Protein AF-A0A177WCV9-F1 (afdb_monomer_lite)

InterPro domains:
  IPR023379 BART domain [PF11527] (1-101)
  IPR038849 ADP-ribosylation factor-like protein 2-binding protein [PTHR15487] (1-117)
  IPR042541 BART domain superfamily [G3DSA:1.20.1520.10] (1-104)

pLDDT: mean 82.04, std 15.4, range [32.06, 95.25]

Secondary structure (DSSP, 8-state):
--HHHHHHHHHHHHHHGGG--S-SSPPHHHHHHHHHHHHHHHHHHHHHHHHH-TT--HHHHHHHHHH-GGGG-SHHHHHHHHHT-HHHHHHHHHHHHHHHTTSS--GGGGGG-SSS----

Radius of gyration: 15.97 Å; chains: 1; bounding box: 43×39×38 Å

Structure (mmCIF, N/CA/C/O backbone):
data_AF-A0A177WCV9-F1
#
_entry.id   AF-A0A177WCV9-F1
#
loop_
_atom_site.group_PDB
_atom_site.id
_atom_site.type_symbol
_atom_site.label_atom_id
_atom_site.label_alt_id
_atom_site.label_comp_id
_atom_site.label_asym_id
_atom_site.label_entity_id
_atom_site.label_seq_id
_atom_site.pdbx_PDB_ins_code
_atom_site.Cartn_x
_atom_site.Cartn_y
_atom_site.Cartn_z
_atom_site.occupancy
_atom_site.B_iso_or_equiv
_atom_site.auth_seq_id
_atom_site.auth_comp_id
_atom_site.auth_asym_id
_atom_site.auth_atom_id
_atom_site.pdbx_PDB_model_num
ATOM 1 N N . MET A 1 1 ? -8.332 1.685 -12.618 1.00 59.50 1 MET A N 1
ATOM 2 C CA . MET A 1 1 ? -7.469 0.678 -11.958 1.00 59.50 1 MET A CA 1
ATOM 3 C C . MET A 1 1 ? -7.989 -0.718 -12.288 1.00 59.50 1 MET A C 1
ATOM 5 O O . MET A 1 1 ? -9.119 -0.823 -12.733 1.00 59.50 1 MET A O 1
ATOM 9 N N . ASP A 1 2 ? -7.162 -1.757 -12.154 1.00 75.56 2 ASP A N 1
ATOM 10 C CA . ASP A 1 2 ? -7.508 -3.163 -12.444 1.00 75.56 2 ASP A CA 1
ATOM 11 C C . ASP A 1 2 ? -8.528 -3.717 -11.428 1.00 75.56 2 ASP A C 1
ATOM 13 O O . ASP A 1 2 ? -8.261 -3.686 -10.227 1.00 75.56 2 ASP A O 1
ATOM 17 N N . ASP A 1 3 ? -9.660 -4.263 -11.886 1.00 80.56 3 ASP A N 1
ATOM 18 C CA . ASP A 1 3 ? -10.730 -4.790 -11.018 1.00 80.56 3 ASP A CA 1
ATOM 19 C C . ASP A 1 3 ? -10.234 -5.878 -10.056 1.00 80.56 3 ASP A C 1
ATOM 21 O O . ASP A 1 3 ? -10.691 -5.975 -8.917 1.00 80.56 3 ASP A O 1
ATOM 25 N N . LYS A 1 4 ? -9.247 -6.681 -10.480 1.00 83.19 4 LYS A N 1
ATOM 26 C CA . LYS A 1 4 ? -8.653 -7.719 -9.623 1.00 83.19 4 LYS A CA 1
ATOM 27 C C . LYS A 1 4 ? -7.864 -7.121 -8.467 1.00 83.19 4 LYS A C 1
ATOM 29 O O . LYS A 1 4 ? -7.847 -7.697 -7.383 1.00 83.19 4 LYS A O 1
ATOM 34 N N . PHE A 1 5 ? -7.217 -5.982 -8.699 1.00 82.75 5 PHE A N 1
ATOM 35 C CA . PHE A 1 5 ? -6.496 -5.266 -7.656 1.00 82.75 5 PHE A CA 1
ATOM 36 C C . PHE A 1 5 ? -7.472 -4.660 -6.645 1.00 82.75 5 PHE A C 1
ATOM 38 O O . PHE A 1 5 ? -7.284 -4.834 -5.445 1.00 82.75 5 PHE A O 1
ATOM 45 N N . ILE A 1 6 ? -8.554 -4.042 -7.130 1.00 82.06 6 ILE A N 1
ATOM 46 C CA . ILE A 1 6 ? -9.611 -3.473 -6.281 1.00 82.06 6 ILE A CA 1
ATOM 47 C C . ILE A 1 6 ? -10.244 -4.563 -5.408 1.00 82.06 6 ILE A C 1
ATOM 49 O O . ILE A 1 6 ? -10.328 -4.406 -4.193 1.00 82.06 6 ILE A O 1
ATOM 53 N N . ALA A 1 7 ? -10.625 -5.700 -5.994 1.00 84.31 7 ALA A N 1
ATOM 54 C CA . ALA A 1 7 ? -11.211 -6.813 -5.247 1.00 84.31 7 ALA A CA 1
ATOM 55 C C . ALA A 1 7 ? -10.253 -7.375 -4.180 1.00 84.31 7 ALA A C 1
ATOM 57 O O . ALA A 1 7 ? -10.670 -7.680 -3.063 1.00 84.31 7 ALA A O 1
ATOM 58 N N . LEU A 1 8 ? -8.961 -7.488 -4.506 1.00 85.12 8 LEU A N 1
ATOM 59 C CA . LEU A 1 8 ? -7.936 -7.948 -3.569 1.00 85.12 8 LEU A CA 1
ATOM 60 C C . LEU A 1 8 ? -7.760 -6.964 -2.409 1.00 85.12 8 LEU A C 1
ATOM 62 O O . LEU A 1 8 ? -7.699 -7.384 -1.253 1.00 85.12 8 LEU A O 1
ATOM 66 N N . GLN A 1 9 ? -7.721 -5.667 -2.709 1.00 86.19 9 GLN A N 1
ATOM 67 C CA . GLN A 1 9 ? -7.621 -4.620 -1.703 1.00 86.19 9 GLN A CA 1
ATOM 68 C C . GLN A 1 9 ? -8.848 -4.625 -0.787 1.00 86.19 9 GLN A C 1
ATOM 70 O O . GLN A 1 9 ? -8.690 -4.684 0.428 1.00 86.19 9 GLN A O 1
ATOM 75 N N . GLN A 1 10 ? -10.063 -4.663 -1.339 1.00 86.81 10 GLN A N 1
ATOM 76 C CA . GLN A 1 10 ? -11.288 -4.742 -0.540 1.00 86.81 10 GLN A CA 1
ATOM 77 C C . GLN A 1 10 ? -11.317 -5.980 0.361 1.00 86.81 10 GLN A C 1
ATOM 79 O O . GLN A 1 10 ? -11.679 -5.878 1.532 1.00 86.81 10 GLN A O 1
ATOM 84 N N . ALA A 1 11 ? -10.895 -7.141 -0.148 1.00 89.75 11 ALA A N 1
ATOM 85 C CA . ALA A 1 11 ? -10.799 -8.354 0.657 1.00 89.75 11 ALA A CA 1
ATOM 86 C C . ALA A 1 11 ? -9.822 -8.175 1.832 1.00 89.75 11 ALA A C 1
ATOM 88 O O . ALA A 1 11 ? -10.148 -8.549 2.961 1.00 89.75 11 ALA A O 1
ATOM 89 N N . PHE A 1 12 ? -8.663 -7.553 1.594 1.00 90.94 12 PHE A N 1
ATOM 90 C CA . PHE A 1 12 ? -7.694 -7.244 2.644 1.00 90.94 12 PHE A CA 1
ATOM 91 C C . PHE A 1 12 ? -8.272 -6.285 3.695 1.00 90.94 12 PHE A C 1
ATOM 93 O O . PHE A 1 12 ? -8.231 -6.591 4.887 1.00 90.94 12 PHE A O 1
ATOM 100 N N . LEU A 1 13 ? -8.869 -5.168 3.266 1.00 90.69 13 LEU A N 1
ATOM 101 C CA . LEU A 1 13 ? -9.478 -4.184 4.167 1.00 90.69 13 LEU A CA 1
ATOM 102 C C . LEU A 1 13 ? -10.590 -4.822 5.007 1.00 90.69 13 LEU A C 1
ATOM 104 O O . LEU A 1 13 ? -10.584 -4.704 6.229 1.00 90.69 13 LEU A O 1
ATOM 108 N N . SER A 1 14 ? -11.480 -5.602 4.386 1.00 90.88 14 SER A N 1
ATOM 109 C CA . SER A 1 14 ? -12.581 -6.286 5.081 1.00 90.88 14 SER A CA 1
ATOM 110 C C . SER A 1 14 ? -12.116 -7.223 6.198 1.00 90.88 14 SER A C 1
ATOM 112 O O . SER A 1 14 ? -12.793 -7.362 7.217 1.00 90.88 14 SER A O 1
ATOM 114 N N . LYS A 1 15 ? -10.949 -7.853 6.020 1.00 93.44 15 LYS A N 1
ATOM 115 C CA . LYS A 1 15 ? -10.368 -8.799 6.972 1.00 93.44 15 LYS A CA 1
ATOM 116 C C . LYS A 1 15 ? -9.748 -8.096 8.180 1.00 93.44 15 LYS A C 1
ATOM 118 O O . LYS A 1 15 ? -9.754 -8.657 9.273 1.00 93.44 15 LYS A O 1
ATOM 123 N N . HIS A 1 16 ? -9.201 -6.899 7.981 1.00 92.12 16 HIS A N 1
ATOM 124 C CA . HIS A 1 16 ? -8.395 -6.200 8.984 1.00 92.12 16 HIS A CA 1
ATOM 125 C C . HIS A 1 16 ? -9.079 -4.962 9.584 1.00 92.12 16 HIS A C 1
ATOM 127 O O . HIS A 1 16 ? -8.612 -4.467 10.606 1.00 92.12 16 HIS A O 1
ATOM 133 N N . CYS A 1 17 ? -10.210 -4.509 9.031 1.00 88.44 17 CYS A N 1
ATOM 134 C CA . CYS A 1 17 ? -10.888 -3.275 9.442 1.00 88.44 17 CYS A CA 1
ATOM 135 C C . CYS A 1 17 ? -11.249 -3.220 10.932 1.00 88.44 17 CYS A C 1
ATOM 137 O O . CYS A 1 17 ? -11.180 -2.159 11.530 1.00 88.44 17 CYS A O 1
ATOM 139 N N . ASN A 1 18 ? -11.577 -4.353 11.561 1.00 90.19 18 ASN A N 1
ATOM 140 C CA . ASN A 1 18 ? -11.990 -4.387 12.972 1.00 90.19 18 ASN A CA 1
ATOM 141 C C . ASN A 1 18 ? -10.859 -4.041 13.957 1.00 90.19 18 ASN A C 1
ATOM 143 O O . ASN A 1 18 ? -11.125 -3.805 15.132 1.00 90.19 18 ASN A O 1
ATOM 147 N N . VAL A 1 19 ? -9.602 -4.067 13.505 1.00 90.75 19 VAL A N 1
ATOM 148 C CA . VAL A 1 19 ? -8.442 -3.719 14.337 1.00 90.75 19 VAL A CA 1
ATOM 149 C C . VAL A 1 19 ? -8.254 -2.201 14.391 1.00 90.75 19 VAL A C 1
ATOM 151 O O . VAL A 1 19 ? -7.741 -1.686 15.384 1.00 90.75 19 VAL A O 1
ATOM 154 N N . PHE A 1 20 ? -8.687 -1.484 13.353 1.00 90.88 20 PHE A N 1
ATOM 155 C CA . PHE A 1 20 ? -8.461 -0.051 13.196 1.00 90.88 20 PHE A CA 1
ATOM 156 C C . PHE A 1 20 ? -9.574 0.776 13.833 1.00 90.88 20 PHE A C 1
ATOM 158 O O . PHE A 1 20 ? -10.720 0.344 13.930 1.00 90.88 20 PHE A O 1
ATOM 165 N N . ASP A 1 21 ? -9.217 1.980 14.260 1.00 87.62 21 ASP A N 1
ATOM 166 C CA . ASP A 1 21 ? -10.140 2.985 14.770 1.00 87.62 21 ASP A CA 1
ATOM 167 C C . ASP A 1 21 ? -9.753 4.382 14.273 1.00 87.62 21 ASP A C 1
ATOM 169 O O . ASP A 1 21 ? -8.700 4.584 13.667 1.00 87.62 21 ASP A O 1
ATOM 173 N N . GLU A 1 22 ? -10.644 5.342 14.516 1.00 83.25 22 GLU A N 1
ATOM 174 C CA . GLU A 1 22 ? -10.466 6.747 14.143 1.00 83.25 22 GLU A CA 1
ATOM 175 C C . GLU A 1 22 ? -9.567 7.516 15.130 1.00 83.25 22 GLU A C 1
ATOM 177 O O . GLU A 1 22 ? -9.551 8.744 15.100 1.00 83.25 22 GLU A O 1
ATOM 182 N N . SER A 1 23 ? -8.854 6.832 16.035 1.00 85.25 23 SER A N 1
ATOM 183 C CA . SER A 1 23 ? -7.956 7.513 16.966 1.00 85.25 23 SER A CA 1
ATOM 184 C C . SER A 1 23 ? -6.633 7.886 16.294 1.00 85.25 23 SER A C 1
ATOM 186 O O . SER A 1 23 ? -6.131 7.193 15.400 1.00 85.25 23 SER A O 1
ATOM 188 N N . ASP A 1 24 ? -6.030 8.982 16.752 1.00 80.06 24 ASP A N 1
ATOM 189 C CA . ASP A 1 24 ? -4.692 9.383 16.308 1.00 80.06 24 ASP A CA 1
ATOM 190 C C . ASP A 1 24 ? -3.611 8.402 16.794 1.00 80.06 24 ASP A C 1
ATOM 192 O O . ASP A 1 24 ? -2.563 8.265 16.159 1.00 80.06 24 ASP A O 1
ATOM 196 N N . GLU A 1 25 ? -3.874 7.662 17.876 1.00 87.25 25 GLU A N 1
ATOM 197 C CA . GLU A 1 25 ? -2.945 6.681 18.432 1.00 87.25 25 GLU A CA 1
ATOM 198 C C . GLU A 1 25 ? -2.855 5.427 17.547 1.00 87.25 25 GLU A C 1
ATOM 200 O O . GLU A 1 25 ? -3.848 4.838 17.118 1.00 87.25 25 GLU A O 1
ATOM 205 N N . ASN A 1 26 ? -1.627 4.997 17.251 1.00 89.19 26 ASN A N 1
ATOM 206 C CA . ASN A 1 26 ? -1.391 3.816 16.429 1.00 89.19 26 ASN A CA 1
ATOM 207 C C . ASN A 1 26 ? -1.199 2.579 17.306 1.00 89.19 26 ASN A C 1
ATOM 209 O O . ASN A 1 26 ? -0.294 2.530 18.139 1.00 89.19 26 ASN A O 1
ATOM 213 N N . LYS A 1 27 ? -2.005 1.540 17.067 1.00 91.12 27 LYS A N 1
ATOM 214 C CA . LYS A 1 27 ? -1.838 0.243 17.733 1.00 91.12 27 LYS A CA 1
ATOM 215 C C . LYS A 1 27 ? -0.604 -0.468 17.192 1.00 91.12 27 LYS A C 1
ATOM 217 O O . LYS A 1 27 ? -0.327 -0.424 15.995 1.00 91.12 27 LYS A O 1
ATOM 222 N N . LEU A 1 28 ? 0.089 -1.214 18.054 1.00 91.00 28 LEU A N 1
ATOM 223 C CA . LEU A 1 28 ? 1.264 -2.011 17.667 1.00 91.00 28 LEU A CA 1
ATOM 224 C C . LEU A 1 28 ? 0.958 -3.001 16.530 1.00 91.00 28 LEU A C 1
ATOM 226 O O . LEU A 1 28 ? 1.799 -3.255 15.670 1.00 91.00 28 LEU A O 1
ATOM 230 N N . GLU A 1 29 ? -0.267 -3.526 16.498 1.00 91.75 29 GLU A N 1
ATOM 231 C CA . GLU A 1 29 ? -0.735 -4.461 15.473 1.00 91.75 29 GLU A CA 1
ATOM 232 C C . GLU A 1 29 ? -0.813 -3.828 14.072 1.00 91.75 29 GLU A C 1
ATOM 234 O O . GLU A 1 29 ? -0.705 -4.547 13.075 1.00 91.75 29 GLU A O 1
ATOM 239 N N . TYR A 1 30 ? -0.926 -2.494 13.964 1.00 93.38 30 TYR A N 1
ATOM 240 C CA . TYR A 1 30 ? -1.001 -1.799 12.673 1.00 93.38 30 TYR A CA 1
ATOM 241 C C . TYR A 1 30 ? 0.257 -2.025 11.836 1.00 93.38 30 TYR A C 1
ATOM 243 O O . TYR A 1 30 ? 0.151 -2.253 10.634 1.00 93.38 30 TYR A O 1
ATOM 251 N N . THR A 1 31 ? 1.435 -2.053 12.463 1.00 92.50 31 THR A N 1
ATOM 252 C CA . THR A 1 31 ? 2.710 -2.292 11.773 1.00 92.50 31 THR A CA 1
ATOM 253 C C . THR A 1 31 ? 2.734 -3.659 11.092 1.00 92.50 31 THR A C 1
ATOM 255 O O . THR A 1 31 ? 3.121 -3.772 9.930 1.00 92.50 31 THR A O 1
ATOM 258 N N . ALA A 1 32 ? 2.281 -4.705 11.789 1.00 94.31 32 ALA A N 1
ATOM 259 C CA . ALA A 1 32 ? 2.263 -6.061 11.247 1.00 94.31 32 ALA A CA 1
ATOM 260 C C . ALA A 1 32 ? 1.252 -6.207 10.099 1.00 94.31 32 ALA A C 1
ATOM 262 O O . ALA A 1 32 ? 1.508 -6.921 9.128 1.00 94.31 32 ALA A O 1
ATOM 263 N N . ILE A 1 33 ? 0.106 -5.528 10.194 1.00 95.25 33 ILE A N 1
ATOM 264 C CA . ILE A 1 33 ? -0.905 -5.519 9.131 1.00 95.25 33 ILE A CA 1
ATOM 265 C C . ILE A 1 33 ? -0.396 -4.725 7.922 1.00 95.25 33 ILE A C 1
ATOM 267 O O . ILE A 1 33 ? -0.539 -5.179 6.789 1.00 95.25 33 ILE A O 1
ATOM 271 N N . PHE A 1 34 ? 0.253 -3.585 8.143 1.00 93.56 34 PHE A N 1
ATOM 272 C CA . PHE A 1 34 ? 0.821 -2.768 7.075 1.00 93.56 34 PHE A CA 1
ATOM 273 C C . PHE A 1 34 ? 1.929 -3.498 6.304 1.00 93.56 34 PHE A C 1
ATOM 275 O O . PHE A 1 34 ? 1.935 -3.504 5.076 1.00 93.56 34 PHE A O 1
ATOM 282 N N . GLN A 1 35 ? 2.820 -4.211 6.999 1.00 93.88 35 GLN A N 1
ATOM 283 C CA . GLN A 1 35 ? 3.831 -5.049 6.343 1.00 93.88 35 GLN A CA 1
ATOM 284 C C . GLN A 1 35 ? 3.199 -6.144 5.474 1.00 93.88 35 GLN A C 1
ATOM 286 O O . GLN A 1 35 ? 3.656 -6.385 4.356 1.00 93.88 35 GLN A O 1
ATOM 291 N N . GLN A 1 36 ? 2.121 -6.776 5.953 1.00 93.88 36 GLN A N 1
ATOM 292 C CA . GLN A 1 36 ? 1.368 -7.741 5.150 1.00 93.88 36 GLN A CA 1
ATOM 293 C C . GLN A 1 36 ? 0.767 -7.076 3.909 1.00 93.88 36 GLN A C 1
ATOM 295 O O . GLN A 1 36 ? 0.879 -7.626 2.816 1.00 93.88 36 GLN A O 1
ATOM 300 N N . TYR A 1 37 ? 0.166 -5.894 4.057 1.00 92.00 37 TYR A N 1
ATOM 301 C CA . TYR A 1 37 ? -0.403 -5.132 2.947 1.00 92.00 37 TYR A CA 1
ATOM 302 C C . TYR A 1 37 ? 0.642 -4.814 1.868 1.00 92.00 37 TYR A C 1
ATOM 304 O O . TYR A 1 37 ? 0.419 -5.126 0.696 1.00 92.00 37 TYR A O 1
ATOM 312 N N . ASN A 1 38 ? 1.812 -4.303 2.265 1.00 90.94 38 ASN A N 1
ATOM 313 C CA . ASN A 1 38 ? 2.918 -4.025 1.346 1.00 90.94 38 ASN A CA 1
ATOM 314 C C . ASN A 1 38 ? 3.353 -5.290 0.603 1.00 90.94 38 ASN A C 1
ATOM 316 O O . ASN A 1 38 ? 3.427 -5.293 -0.624 1.00 90.94 38 ASN A O 1
ATOM 320 N N . GLN A 1 39 ? 3.523 -6.405 1.317 1.00 92.06 39 GLN A N 1
ATOM 321 C CA . GLN A 1 39 ? 3.875 -7.680 0.694 1.00 92.06 39 GLN A CA 1
ATOM 322 C C . GLN A 1 39 ? 2.815 -8.149 -0.321 1.00 92.06 39 GLN A C 1
ATOM 324 O O . GLN A 1 39 ? 3.159 -8.676 -1.385 1.00 92.06 39 GLN A O 1
ATOM 329 N N . TYR A 1 40 ? 1.525 -7.960 -0.021 1.00 89.56 40 TYR A N 1
ATOM 330 C CA . TYR A 1 40 ? 0.435 -8.286 -0.945 1.00 89.56 40 TYR A CA 1
ATOM 331 C C . TYR A 1 40 ? 0.494 -7.440 -2.220 1.00 89.56 40 TYR A C 1
ATOM 333 O O . TYR A 1 40 ? 0.423 -8.003 -3.319 1.00 89.56 40 TYR A O 1
ATOM 341 N N . ILE A 1 41 ? 0.656 -6.121 -2.091 1.00 87.94 41 ILE A N 1
ATOM 342 C CA . ILE A 1 41 ? 0.748 -5.201 -3.231 1.00 87.94 41 ILE A CA 1
ATOM 343 C C . ILE A 1 41 ? 1.990 -5.488 -4.069 1.00 87.94 41 ILE A C 1
ATOM 345 O O . ILE A 1 41 ? 1.878 -5.676 -5.282 1.00 87.94 41 ILE A O 1
ATOM 349 N N . GLU A 1 42 ? 3.160 -5.591 -3.442 1.00 89.62 42 GLU A N 1
ATOM 350 C CA . GLU A 1 42 ? 4.421 -5.879 -4.128 1.00 89.62 42 GLU A CA 1
ATOM 351 C C . GLU A 1 42 ? 4.348 -7.200 -4.897 1.00 89.62 42 GLU A C 1
ATOM 353 O O . GLU A 1 42 ? 4.730 -7.273 -6.070 1.00 89.62 42 GLU A O 1
ATOM 358 N N . SER A 1 43 ? 3.795 -8.248 -4.271 1.00 90.25 43 SER A N 1
ATOM 359 C CA . SER A 1 43 ? 3.603 -9.547 -4.919 1.00 90.25 43 SER A CA 1
ATOM 360 C C . SER A 1 43 ? 2.663 -9.441 -6.118 1.00 90.25 43 SER A C 1
ATOM 362 O O . SER A 1 43 ? 2.943 -10.022 -7.173 1.00 90.25 43 SER A O 1
ATOM 364 N N . TYR A 1 44 ? 1.561 -8.698 -5.982 1.00 88.88 44 TYR A N 1
ATOM 365 C CA . TYR A 1 44 ? 0.608 -8.480 -7.065 1.00 88.88 44 TYR A CA 1
ATOM 366 C C . TYR A 1 44 ? 1.263 -7.759 -8.248 1.00 88.88 44 TYR A C 1
ATOM 368 O O . TYR A 1 44 ? 1.202 -8.255 -9.377 1.00 88.88 44 TYR A O 1
ATOM 376 N N . LEU A 1 45 ? 1.948 -6.642 -7.992 1.00 87.88 45 LEU A N 1
ATOM 377 C CA . LEU A 1 45 ? 2.644 -5.856 -9.012 1.00 87.88 45 LEU A CA 1
ATOM 378 C C . LEU A 1 45 ? 3.711 -6.690 -9.725 1.00 87.88 45 LEU A C 1
ATOM 380 O O . LEU A 1 45 ? 3.698 -6.781 -10.954 1.00 87.88 45 LEU A O 1
ATOM 384 N N . CYS A 1 46 ? 4.574 -7.381 -8.975 1.00 89.31 46 CYS A N 1
ATOM 385 C CA . CYS A 1 46 ? 5.611 -8.238 -9.550 1.00 89.31 46 CYS A CA 1
ATOM 386 C C . CYS A 1 46 ? 5.02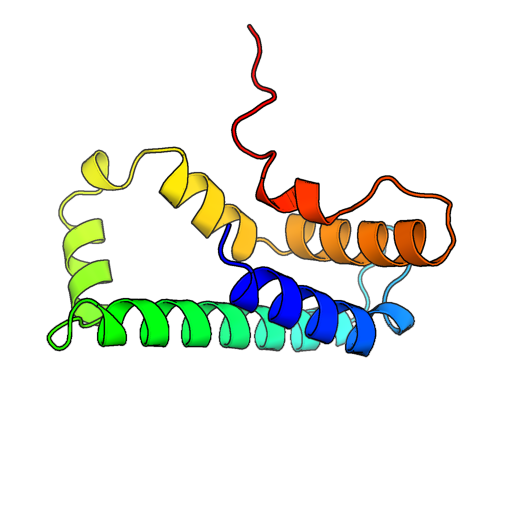0 -9.337 -10.441 1.00 89.31 46 CYS A C 1
ATOM 388 O O . CYS A 1 46 ? 5.519 -9.579 -11.541 1.00 89.31 46 CYS A O 1
ATOM 390 N N . LYS A 1 47 ? 3.946 -10.005 -9.996 1.00 90.50 47 LYS A N 1
ATOM 391 C CA . LYS A 1 47 ? 3.271 -11.046 -10.787 1.00 90.50 47 LYS A CA 1
ATOM 392 C C . LYS A 1 47 ? 2.677 -10.470 -12.068 1.00 90.50 47 LYS A C 1
ATOM 394 O O . LYS A 1 47 ? 2.862 -11.054 -13.133 1.00 90.50 47 LYS A O 1
ATOM 399 N N . ARG A 1 48 ? 1.992 -9.326 -11.993 1.00 89.19 48 ARG A N 1
ATOM 400 C CA . ARG A 1 48 ? 1.379 -8.681 -13.167 1.00 89.19 48 ARG A CA 1
ATOM 401 C C . ARG A 1 48 ? 2.429 -8.225 -14.178 1.00 89.19 48 ARG A C 1
ATOM 403 O O . ARG A 1 48 ? 2.243 -8.462 -15.371 1.00 89.19 48 ARG A O 1
ATOM 410 N N . LEU A 1 49 ? 3.538 -7.650 -13.711 1.00 90.69 49 LEU A N 1
ATOM 411 C CA . LEU A 1 49 ? 4.656 -7.253 -14.567 1.00 90.69 49 LEU A CA 1
ATOM 412 C C . LEU A 1 49 ? 5.279 -8.465 -15.257 1.00 90.69 49 LEU A C 1
ATOM 414 O O . LEU A 1 49 ? 5.427 -8.440 -16.472 1.00 90.69 49 LEU A O 1
ATOM 418 N N . LYS A 1 50 ? 5.525 -9.562 -14.532 1.00 92.00 50 LYS A N 1
ATOM 419 C CA . LYS A 1 50 ? 6.058 -10.804 -15.117 1.00 92.00 50 LYS A CA 1
ATOM 420 C C . LYS A 1 50 ? 5.122 -11.459 -16.130 1.00 92.00 50 LYS A C 1
ATOM 422 O O . LYS A 1 50 ? 5.586 -11.992 -17.130 1.00 92.00 50 LYS A O 1
ATOM 427 N N . VAL A 1 51 ? 3.807 -11.408 -15.909 1.00 92.69 51 VAL A N 1
ATOM 428 C CA . VAL A 1 51 ? 2.827 -11.922 -16.883 1.00 92.69 51 VAL A CA 1
ATOM 429 C C . VAL A 1 51 ? 2.900 -11.150 -18.203 1.00 92.69 51 VAL A C 1
ATOM 431 O O . VAL A 1 51 ? 2.735 -11.743 -19.265 1.00 92.69 51 VAL A O 1
ATOM 434 N N . ARG A 1 52 ? 3.147 -9.835 -18.154 1.00 91.56 52 ARG A N 1
ATOM 435 C CA . ARG A 1 52 ? 3.223 -8.986 -19.352 1.00 91.56 52 ARG A CA 1
ATOM 436 C C . ARG A 1 52 ? 4.620 -8.945 -19.976 1.00 91.56 52 ARG A C 1
ATOM 438 O O . ARG A 1 52 ? 4.741 -8.808 -21.188 1.00 91.56 52 ARG A O 1
ATOM 445 N N . LEU A 1 53 ? 5.652 -9.058 -19.151 1.00 93.50 53 LEU A N 1
ATOM 446 C CA . LEU A 1 53 ? 7.064 -9.019 -19.503 1.00 93.50 53 LEU A CA 1
ATOM 447 C C . LEU A 1 53 ? 7.739 -10.229 -18.834 1.00 93.50 53 LEU A C 1
ATOM 449 O O . LEU A 1 53 ? 8.218 -10.111 -17.707 1.00 93.50 53 LEU A O 1
ATOM 453 N N . PRO A 1 54 ? 7.782 -11.403 -19.490 1.00 92.19 54 PRO A N 1
ATOM 454 C CA . PRO A 1 54 ? 8.304 -12.632 -18.878 1.00 92.19 54 PRO A CA 1
ATOM 455 C C . PRO A 1 54 ? 9.753 -12.530 -18.384 1.00 92.19 54 PRO A C 1
ATOM 457 O O . PRO A 1 54 ? 10.137 -13.214 -17.441 1.00 92.19 54 PRO A O 1
ATOM 460 N N . TRP A 1 55 ? 10.543 -11.653 -19.004 1.00 90.69 55 TRP A N 1
ATOM 461 C CA . TRP A 1 55 ? 11.931 -11.357 -18.647 1.00 90.69 55 TRP A CA 1
ATOM 462 C C . TRP A 1 55 ? 12.073 -10.307 -17.531 1.00 90.69 55 TRP A C 1
ATOM 464 O O . TRP A 1 55 ? 13.189 -9.974 -17.147 1.00 90.69 55 TRP A O 1
ATOM 474 N N . PHE A 1 56 ? 10.969 -9.759 -17.014 1.00 93.00 56 PHE A N 1
ATOM 475 C CA . PHE A 1 56 ? 11.006 -8.694 -16.016 1.00 93.00 56 PHE A CA 1
ATOM 476 C C . PHE A 1 56 ? 11.600 -9.158 -14.680 1.00 93.00 56 PHE A C 1
ATOM 478 O O . PHE A 1 56 ? 11.189 -10.166 -14.092 1.00 93.00 56 PHE A O 1
ATOM 485 N N . SER A 1 57 ? 12.506 -8.333 -14.160 1.00 91.12 57 SER A N 1
ATOM 486 C CA . SER A 1 57 ? 13.195 -8.500 -12.886 1.00 91.12 57 SER A CA 1
ATOM 487 C C . SER A 1 57 ? 13.038 -7.221 -12.069 1.00 91.12 57 SER A C 1
ATOM 489 O O . SER A 1 57 ? 13.473 -6.149 -12.486 1.00 91.12 57 SER A O 1
ATOM 491 N N . MET A 1 58 ? 12.386 -7.325 -10.905 1.00 88.94 58 MET A N 1
ATOM 492 C CA . MET A 1 58 ? 12.190 -6.175 -10.017 1.00 88.94 58 MET A CA 1
ATOM 493 C C . MET A 1 58 ? 13.526 -5.598 -9.507 1.00 88.94 58 MET A C 1
ATOM 495 O O . MET A 1 58 ? 13.673 -4.379 -9.543 1.00 88.94 58 MET A O 1
ATOM 499 N N . PRO A 1 59 ? 14.525 -6.410 -9.098 1.00 91.12 59 PRO A N 1
ATOM 500 C CA . PRO A 1 59 ? 15.841 -5.886 -8.727 1.00 91.12 59 PRO A CA 1
ATOM 501 C C . PRO A 1 59 ? 16.507 -5.068 -9.840 1.00 91.12 59 PRO A C 1
ATOM 503 O O . PRO A 1 59 ? 16.978 -3.961 -9.578 1.00 91.12 59 PRO A O 1
ATOM 506 N N . ASP A 1 60 ? 16.480 -5.569 -11.078 1.00 92.31 60 ASP A N 1
ATOM 507 C CA . ASP A 1 60 ? 17.098 -4.878 -12.217 1.00 92.31 60 ASP A CA 1
ATOM 508 C C . ASP A 1 60 ? 16.351 -3.578 -12.530 1.00 92.31 60 ASP A C 1
ATOM 510 O O . ASP A 1 60 ? 16.968 -2.539 -12.751 1.00 92.31 60 ASP A O 1
ATOM 514 N N . PHE A 1 61 ? 15.017 -3.600 -12.463 1.00 89.25 61 PHE A N 1
ATOM 515 C CA . PHE A 1 61 ? 14.188 -2.410 -12.641 1.00 89.25 61 PHE A CA 1
ATOM 516 C C . PHE A 1 61 ? 14.493 -1.325 -11.599 1.00 89.25 61 PHE A C 1
ATOM 518 O O . PHE A 1 61 ? 14.682 -0.161 -11.953 1.00 89.25 61 PHE A O 1
ATOM 525 N N . LEU A 1 62 ? 14.618 -1.698 -10.322 1.00 88.19 62 LEU A N 1
ATOM 526 C CA . LEU A 1 62 ? 14.995 -0.762 -9.260 1.00 88.19 62 LEU A CA 1
ATOM 527 C C . LEU A 1 62 ? 16.410 -0.204 -9.463 1.00 88.19 62 LEU A C 1
ATOM 529 O O . LEU A 1 62 ? 16.653 0.971 -9.186 1.00 88.19 62 LEU A O 1
ATOM 533 N N . GLN A 1 63 ? 17.348 -1.014 -9.959 1.00 91.50 63 GLN A N 1
ATOM 534 C CA . GLN A 1 63 ? 18.687 -0.541 -10.309 1.00 91.50 63 GLN A CA 1
ATOM 535 C C . GLN A 1 63 ? 18.645 0.463 -11.467 1.00 91.50 63 GLN A C 1
ATOM 537 O O . GLN A 1 63 ? 19.315 1.493 -11.397 1.00 91.50 63 GLN A O 1
ATOM 542 N N . MET A 1 64 ? 17.836 0.202 -12.498 1.00 88.88 64 MET A N 1
ATOM 543 C CA . MET A 1 64 ? 17.648 1.120 -13.624 1.00 88.88 64 MET A CA 1
ATOM 544 C C . MET A 1 64 ? 17.071 2.465 -13.172 1.00 88.88 64 MET A C 1
ATOM 546 O O . MET A 1 64 ? 17.579 3.505 -13.585 1.00 88.88 64 MET A O 1
ATOM 550 N N . ILE A 1 65 ? 16.072 2.452 -12.281 1.00 88.38 65 ILE A N 1
ATOM 551 C CA . ILE A 1 65 ? 15.496 3.671 -11.689 1.00 88.38 65 ILE A CA 1
ATOM 552 C C . ILE A 1 65 ? 16.558 4.462 -10.923 1.00 88.38 65 ILE A C 1
ATOM 554 O O . ILE A 1 65 ? 16.704 5.662 -11.129 1.00 88.38 65 ILE A O 1
ATOM 558 N N . LYS A 1 66 ? 17.357 3.798 -10.078 1.00 86.62 66 LYS A N 1
ATOM 559 C CA . LYS A 1 66 ? 18.418 4.468 -9.305 1.00 86.62 66 LYS A CA 1
ATOM 560 C C . LYS A 1 66 ? 19.468 5.147 -10.186 1.00 86.62 66 LYS A C 1
ATOM 562 O O . LYS A 1 66 ? 20.071 6.126 -9.762 1.00 86.62 66 LYS A O 1
ATOM 567 N N . GLN A 1 67 ? 19.708 4.623 -11.386 1.00 91.06 67 GLN A N 1
ATOM 568 C CA . GLN A 1 67 ? 20.652 5.200 -12.346 1.00 91.06 67 GLN A CA 1
ATOM 569 C C . GLN A 1 67 ? 20.067 6.377 -13.138 1.00 91.06 67 GLN A C 1
ATOM 571 O O . GLN A 1 67 ? 20.833 7.127 -13.740 1.00 91.06 67 GLN A O 1
ATOM 576 N N . ARG A 1 68 ? 18.736 6.518 -13.171 1.00 87.38 68 ARG A N 1
ATOM 577 C CA . ARG A 1 68 ? 17.999 7.541 -13.928 1.00 87.38 68 ARG A CA 1
ATOM 578 C C . ARG A 1 68 ? 16.812 8.060 -13.107 1.00 87.38 68 ARG A C 1
ATOM 580 O O . ARG A 1 68 ? 15.661 7.790 -13.460 1.00 87.38 68 ARG A O 1
ATOM 587 N N . PRO A 1 69 ? 17.076 8.737 -11.975 1.00 81.50 69 PRO A N 1
ATOM 588 C CA . PRO A 1 69 ? 16.021 9.193 -11.073 1.00 81.50 69 PRO A CA 1
ATOM 589 C C . PRO A 1 69 ? 15.061 10.185 -11.747 1.00 81.50 69 PRO A C 1
ATOM 591 O O . PRO A 1 69 ? 13.880 10.183 -11.430 1.00 81.50 69 PRO A O 1
ATOM 594 N N . ASP A 1 70 ? 15.541 10.936 -12.740 1.00 84.50 70 ASP A N 1
ATOM 595 C CA . ASP A 1 70 ? 14.765 11.852 -13.585 1.00 84.50 70 ASP A CA 1
ATOM 596 C C . ASP A 1 70 ? 13.642 11.153 -14.369 1.00 84.50 70 ASP A C 1
ATOM 598 O O . ASP A 1 70 ? 12.620 11.757 -14.682 1.00 84.50 70 ASP A O 1
ATOM 602 N N . GLN A 1 71 ? 13.802 9.863 -14.681 1.00 80.06 71 GLN A N 1
ATOM 603 C CA . GLN A 1 71 ? 12.771 9.073 -15.365 1.00 80.06 71 GLN A CA 1
ATOM 604 C C . GLN A 1 71 ? 11.757 8.450 -14.403 1.00 80.06 71 GLN A C 1
ATOM 606 O O . GLN A 1 71 ? 10.763 7.875 -14.850 1.00 80.06 71 GLN A O 1
ATOM 611 N N . ALA A 1 72 ? 12.010 8.542 -13.097 1.00 74.75 72 ALA A N 1
ATOM 612 C CA . ALA A 1 72 ? 11.120 8.068 -12.046 1.00 74.75 72 ALA A CA 1
ATOM 613 C C . ALA A 1 72 ? 10.277 9.198 -11.433 1.00 74.75 72 ALA A C 1
ATOM 615 O O . ALA A 1 72 ? 9.757 9.056 -10.330 1.00 74.75 72 ALA A O 1
ATOM 616 N N . GLU A 1 73 ? 10.125 10.306 -12.157 1.00 72.62 73 GLU A N 1
ATOM 617 C CA . GLU A 1 73 ? 9.272 11.428 -11.784 1.00 72.62 73 GLU A CA 1
ATOM 618 C C . GLU A 1 73 ? 7.942 11.339 -12.546 1.00 72.62 73 GLU A C 1
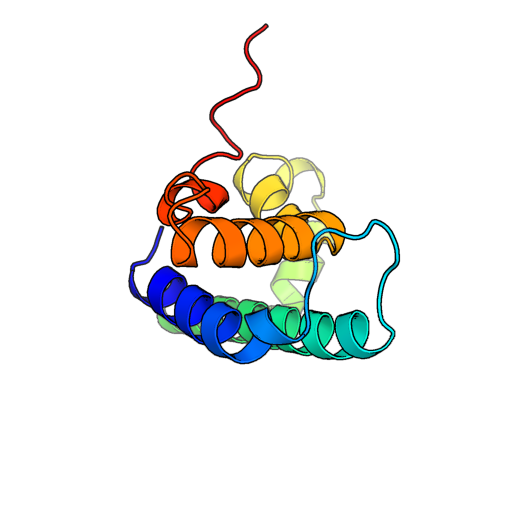ATOM 620 O O . GLU A 1 73 ? 7.910 11.243 -13.776 1.00 72.62 73 GLU A O 1
ATOM 625 N N . GLY A 1 74 ? 6.824 11.335 -11.817 1.00 78.31 74 GLY A N 1
ATOM 626 C CA . GLY A 1 74 ? 5.487 11.402 -12.403 1.00 78.31 74 GLY A CA 1
ATOM 627 C C . GLY A 1 74 ? 4.412 10.701 -11.581 1.00 78.31 74 GLY A C 1
ATOM 628 O O . GLY A 1 74 ? 4.701 9.893 -10.699 1.00 78.31 74 GLY A O 1
ATOM 629 N N . ASP A 1 75 ? 3.156 10.960 -11.950 1.00 80.50 75 ASP A N 1
ATOM 630 C CA . ASP A 1 75 ? 1.949 10.527 -11.232 1.00 80.50 75 ASP A CA 1
ATOM 631 C C . ASP A 1 75 ? 1.920 9.027 -10.894 1.00 80.50 75 ASP A C 1
ATOM 633 O O . ASP A 1 75 ? 1.350 8.615 -9.886 1.00 80.50 75 ASP A O 1
ATOM 637 N N . VAL A 1 76 ? 2.539 8.186 -11.731 1.00 83.00 76 VAL A N 1
ATOM 638 C CA . VAL A 1 76 ? 2.618 6.736 -11.496 1.00 83.00 76 VAL A CA 1
ATOM 639 C C . VAL A 1 76 ? 3.523 6.411 -10.308 1.00 83.00 76 VAL A C 1
ATOM 641 O O . VAL A 1 76 ? 3.179 5.541 -9.512 1.00 83.00 76 VAL A O 1
ATOM 644 N N . PHE A 1 77 ? 4.666 7.084 -10.172 1.00 82.38 77 PHE A N 1
ATOM 645 C CA . PHE A 1 77 ? 5.587 6.863 -9.057 1.00 82.38 77 PHE A CA 1
ATOM 646 C C . PHE A 1 77 ? 5.079 7.508 -7.770 1.00 82.38 77 PHE A C 1
ATOM 648 O O . PHE A 1 77 ? 5.195 6.881 -6.722 1.00 82.38 77 PHE A O 1
ATOM 655 N N . ASP A 1 78 ? 4.419 8.665 -7.857 1.00 83.62 78 ASP A N 1
ATOM 656 C CA . ASP A 1 78 ? 3.712 9.271 -6.720 1.00 83.62 78 ASP A CA 1
ATOM 657 C C . ASP A 1 78 ? 2.619 8.335 -6.188 1.00 83.62 78 ASP A C 1
ATOM 659 O O . ASP A 1 78 ? 2.499 8.108 -4.984 1.00 83.62 78 ASP A O 1
ATOM 663 N N . MET A 1 79 ? 1.858 7.717 -7.094 1.00 83.31 79 MET A N 1
ATOM 664 C CA . MET A 1 79 ? 0.865 6.709 -6.737 1.00 83.31 79 MET A CA 1
ATOM 665 C C . MET A 1 79 ? 1.502 5.452 -6.129 1.00 83.31 79 MET A C 1
ATOM 667 O O . MET A 1 79 ? 0.987 4.908 -5.15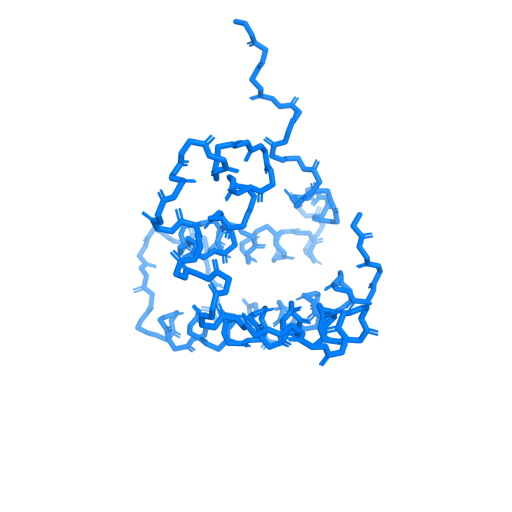9 1.00 83.31 79 MET A O 1
ATOM 671 N N . LEU A 1 80 ? 2.606 4.947 -6.688 1.00 84.25 80 LEU A N 1
ATOM 672 C CA . LEU A 1 80 ? 3.302 3.789 -6.115 1.00 84.25 80 LEU A CA 1
ATOM 673 C C . LEU A 1 80 ? 3.883 4.103 -4.733 1.00 84.25 80 LEU A C 1
ATOM 675 O O . LEU A 1 80 ? 3.872 3.233 -3.865 1.00 84.25 80 LEU A O 1
ATOM 679 N N . HIS A 1 81 ? 4.361 5.329 -4.529 1.00 84.56 81 HIS A N 1
ATOM 680 C CA . HIS A 1 81 ? 4.862 5.791 -3.245 1.00 84.56 81 HIS A CA 1
ATOM 681 C C . HIS A 1 81 ? 3.742 5.831 -2.203 1.00 84.56 81 HIS A C 1
ATOM 683 O O . HIS A 1 81 ? 3.914 5.251 -1.136 1.00 84.56 81 HIS A O 1
ATOM 689 N N . SER A 1 82 ? 2.570 6.387 -2.534 1.00 86.06 82 SER A N 1
ATOM 690 C CA . SER A 1 82 ? 1.438 6.447 -1.596 1.00 86.06 82 SER A CA 1
ATOM 691 C C . SER A 1 82 ? 0.930 5.068 -1.161 1.00 86.06 82 SER A C 1
ATOM 693 O O . SER A 1 82 ? 0.492 4.905 -0.026 1.00 86.06 82 SER A O 1
ATOM 695 N N . LEU A 1 83 ? 1.048 4.036 -2.007 1.00 84.38 83 LEU A N 1
ATOM 696 C CA . LEU A 1 83 ? 0.726 2.654 -1.620 1.00 84.38 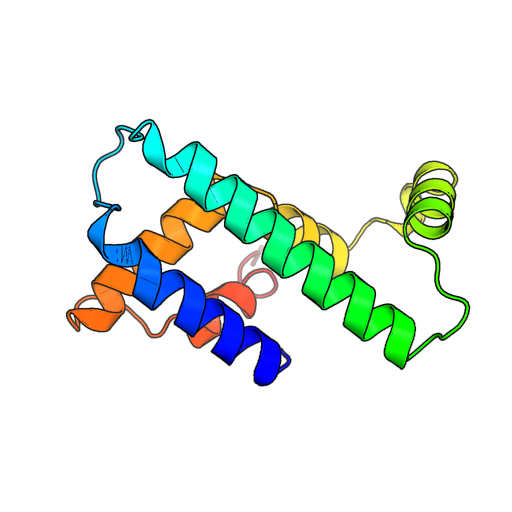83 LEU A CA 1
ATOM 697 C C . LEU A 1 83 ? 1.648 2.102 -0.523 1.00 84.38 83 LEU A C 1
ATOM 699 O O . LEU A 1 83 ? 1.237 1.192 0.196 1.00 84.38 83 LEU A O 1
ATOM 703 N N . GLY A 1 84 ? 2.876 2.616 -0.435 1.00 86.25 84 GLY A N 1
ATOM 704 C CA . GLY A 1 84 ? 3.887 2.234 0.548 1.00 86.25 84 GLY A CA 1
ATOM 705 C C . GLY A 1 84 ? 3.968 3.170 1.754 1.00 86.25 84 GLY A C 1
ATOM 706 O O . GLY A 1 84 ? 4.846 2.971 2.592 1.00 86.25 84 GLY A O 1
ATOM 707 N N . GLU A 1 85 ? 3.074 4.155 1.863 1.00 89.88 85 GLU A N 1
ATOM 708 C CA . GLU A 1 85 ? 3.017 5.090 2.986 1.00 89.88 85 GLU A CA 1
ATOM 709 C C . GLU A 1 85 ? 1.991 4.643 4.034 1.00 89.88 85 GLU A C 1
ATOM 711 O O . GLU A 1 85 ? 0.848 4.289 3.732 1.00 89.88 85 GLU A O 1
ATOM 716 N N . PHE A 1 86 ? 2.401 4.657 5.305 1.00 90.44 86 PHE A N 1
ATOM 717 C CA . PHE A 1 86 ? 1.567 4.154 6.400 1.00 90.44 86 PHE A CA 1
ATOM 718 C C . PHE A 1 86 ? 0.333 5.025 6.658 1.00 90.44 86 PHE A C 1
ATOM 720 O O . PHE A 1 86 ? -0.738 4.489 6.943 1.00 90.44 86 PHE A O 1
ATOM 727 N N . ILE A 1 87 ? 0.480 6.351 6.572 1.00 87.75 87 ILE A N 1
ATOM 728 C CA . ILE A 1 87 ? -0.628 7.290 6.797 1.00 87.75 87 ILE A CA 1
ATOM 729 C C . ILE A 1 87 ? -1.738 7.039 5.775 1.00 87.75 87 ILE A C 1
ATOM 731 O O . ILE A 1 87 ? -2.888 6.848 6.162 1.00 87.75 87 ILE A O 1
ATOM 735 N N . GLU A 1 88 ? -1.376 6.858 4.506 1.00 88.75 88 GLU A N 1
ATOM 736 C CA . GLU A 1 88 ? -2.369 6.701 3.438 1.00 88.75 88 GLU A CA 1
ATOM 737 C C . GLU A 1 88 ? -3.049 5.336 3.517 1.00 88.75 88 GLU A C 1
ATOM 739 O O . GLU A 1 88 ? -4.242 5.190 3.248 1.00 88.75 88 GLU A O 1
ATOM 744 N N . PHE A 1 89 ? -2.305 4.324 3.967 1.00 89.88 89 PHE A N 1
ATOM 745 C CA . PHE A 1 89 ? -2.865 3.026 4.311 1.00 89.88 89 PHE A CA 1
ATOM 746 C C . PHE A 1 89 ? -3.851 3.103 5.491 1.00 89.88 89 PHE A C 1
ATOM 748 O O . PHE A 1 89 ? -4.925 2.493 5.433 1.00 89.88 89 PHE A O 1
ATOM 755 N N . LYS A 1 90 ? -3.516 3.841 6.558 1.00 89.69 90 LYS A N 1
ATOM 756 C CA . LYS A 1 90 ? -4.404 4.034 7.715 1.00 89.69 90 LYS A CA 1
ATOM 757 C C . LYS A 1 90 ? -5.679 4.765 7.295 1.00 89.69 90 LYS A C 1
ATOM 759 O O . LYS A 1 90 ? -6.773 4.298 7.617 1.00 89.69 90 LYS A O 1
ATOM 764 N N . ASP A 1 91 ? -5.550 5.837 6.524 1.00 87.94 91 ASP A N 1
ATOM 765 C CA . ASP A 1 91 ? -6.677 6.623 6.019 1.00 87.94 91 ASP A CA 1
ATOM 766 C C . ASP A 1 91 ? -7.578 5.803 5.094 1.00 87.94 91 ASP A C 1
ATOM 768 O O . ASP A 1 91 ? -8.805 5.868 5.202 1.00 87.94 91 ASP A O 1
ATOM 772 N N . LEU A 1 92 ? -6.996 4.950 4.248 1.00 88.19 92 LEU A N 1
ATOM 773 C CA . LEU A 1 92 ? -7.746 3.989 3.442 1.00 88.19 92 LEU A CA 1
ATOM 774 C C . LEU A 1 92 ? -8.560 3.021 4.318 1.00 88.19 92 LEU A C 1
ATOM 776 O O . LEU A 1 92 ? -9.728 2.752 4.027 1.00 88.19 92 LEU A O 1
ATOM 780 N N . MET A 1 93 ? -7.968 2.499 5.394 1.00 89.81 93 MET A N 1
ATOM 781 C CA . MET A 1 93 ? -8.640 1.568 6.303 1.00 89.81 93 MET A CA 1
ATOM 782 C C . MET A 1 93 ? -9.773 2.242 7.089 1.00 89.81 93 MET A C 1
ATOM 784 O O . MET A 1 93 ? -10.866 1.684 7.197 1.00 89.81 93 MET A O 1
ATOM 788 N N . ILE A 1 94 ? -9.543 3.457 7.593 1.00 88.94 94 ILE A N 1
ATOM 789 C CA . ILE A 1 94 ? -10.561 4.264 8.281 1.00 88.94 94 ILE A CA 1
ATOM 790 C C . ILE A 1 94 ? -11.689 4.633 7.322 1.00 88.94 94 ILE A C 1
ATOM 792 O O . ILE A 1 94 ? -12.868 4.492 7.657 1.00 88.94 94 ILE A O 1
ATOM 796 N N . GLY A 1 95 ? -11.341 5.055 6.106 1.00 88.06 95 GLY A N 1
ATOM 797 C CA . GLY A 1 95 ? -12.304 5.268 5.039 1.00 88.06 95 GLY A CA 1
ATOM 798 C C . GLY A 1 95 ? -13.196 4.043 4.867 1.00 88.06 95 GLY A C 1
ATOM 799 O O . GLY A 1 95 ? -14.415 4.186 4.789 1.00 88.06 95 GLY A O 1
ATOM 800 N N . TYR A 1 96 ? -12.606 2.838 4.856 1.00 88.88 96 TYR A N 1
ATOM 801 C CA . TYR A 1 96 ? -13.321 1.582 4.589 1.00 88.88 96 TYR A CA 1
ATOM 802 C C . TYR A 1 96 ? -14.326 1.254 5.680 1.00 88.88 96 TYR A C 1
ATOM 804 O O . TYR A 1 96 ? -15.445 0.826 5.393 1.00 88.88 96 TYR A O 1
ATOM 812 N N . ILE A 1 97 ? -13.960 1.525 6.928 1.00 88.81 97 ILE A N 1
ATOM 813 C CA . ILE A 1 97 ? -14.871 1.420 8.066 1.00 88.81 97 ILE A CA 1
ATOM 814 C C . ILE A 1 97 ? -16.051 2.382 7.881 1.00 88.81 97 ILE A C 1
ATOM 816 O O . ILE A 1 97 ? -17.202 1.951 7.944 1.00 88.81 97 ILE A O 1
ATOM 820 N N . ARG A 1 98 ? -15.784 3.654 7.552 1.00 88.12 98 ARG A N 1
ATOM 821 C CA . ARG A 1 98 ? -16.833 4.665 7.339 1.00 88.12 98 ARG A CA 1
ATOM 822 C C . ARG A 1 98 ? -17.771 4.299 6.192 1.00 88.12 98 ARG A C 1
ATOM 824 O O . ARG A 1 98 ? -18.981 4.469 6.324 1.00 88.12 98 ARG A O 1
ATOM 831 N N . GLU A 1 99 ? -17.244 3.800 5.076 1.00 87.50 99 GLU A N 1
ATOM 832 C CA . GLU A 1 99 ? -18.056 3.332 3.947 1.00 87.50 99 GLU A CA 1
ATOM 833 C C . GLU A 1 99 ? -18.960 2.164 4.362 1.00 87.50 99 GLU A C 1
ATOM 835 O O . GLU A 1 99 ? -20.165 2.192 4.106 1.00 87.50 99 GLU A O 1
ATOM 840 N N . LYS A 1 100 ? -18.406 1.168 5.064 1.00 84.94 100 LYS A N 1
ATOM 841 C CA . LYS A 1 100 ? -19.149 -0.007 5.546 1.00 84.94 100 LYS A CA 1
ATOM 842 C C . LYS A 1 100 ? -20.293 0.363 6.496 1.00 84.94 100 LYS A C 1
ATOM 844 O O . LYS A 1 100 ? -21.306 -0.328 6.541 1.00 84.94 100 LYS A O 1
ATOM 849 N N . GLU A 1 101 ? -20.141 1.453 7.236 1.00 87.62 101 GLU A N 1
ATOM 850 C CA . GLU A 1 101 ? -21.149 1.984 8.156 1.00 87.62 101 GLU A CA 1
ATOM 851 C C . GLU A 1 101 ? -22.103 2.996 7.503 1.00 87.62 101 GLU A C 1
ATOM 853 O O . GLU A 1 101 ? -22.966 3.553 8.179 1.00 87.62 101 GLU A O 1
ATOM 858 N N . GLY A 1 102 ? -21.952 3.270 6.202 1.00 83.44 102 GLY A N 1
ATOM 859 C CA . GLY A 1 102 ? -22.764 4.253 5.479 1.00 83.44 102 GLY A CA 1
ATOM 860 C C . GLY A 1 102 ? -22.465 5.711 5.848 1.00 83.44 102 GLY A C 1
ATOM 861 O O . GLY A 1 102 ? -23.260 6.596 5.540 1.00 83.44 102 GLY A O 1
ATOM 862 N N . ARG A 1 103 ? -21.334 5.971 6.517 1.00 81.94 103 ARG A N 1
ATOM 863 C CA . ARG A 1 103 ? -20.880 7.300 6.965 1.00 81.94 103 ARG A CA 1
ATOM 864 C C . ARG A 1 103 ? -19.866 7.950 6.017 1.00 81.94 103 ARG A C 1
ATOM 866 O O . ARG A 1 103 ? -19.562 9.129 6.177 1.00 81.94 103 ARG A O 1
ATOM 873 N N . GLY A 1 104 ? -19.314 7.193 5.068 1.00 70.19 104 GLY A N 1
ATOM 874 C CA . GLY A 1 104 ? -18.213 7.619 4.200 1.00 70.19 104 GLY A CA 1
ATOM 875 C C . GLY A 1 104 ? -18.530 7.553 2.702 1.00 70.19 104 GLY A C 1
ATOM 876 O O . GLY A 1 104 ? -19.426 6.814 2.292 1.00 70.19 104 GLY A O 1
ATOM 877 N N . PRO A 1 105 ? -17.794 8.315 1.870 1.00 69.56 105 PRO A N 1
ATOM 878 C CA . PRO A 1 105 ? -17.856 8.180 0.418 1.00 69.56 105 PRO A CA 1
ATOM 879 C C . PRO A 1 105 ? -17.316 6.813 -0.026 1.00 69.56 105 PRO A C 1
ATOM 881 O O . PRO A 1 105 ? -16.512 6.197 0.669 1.00 69.56 105 PRO A O 1
ATOM 884 N N . ASN A 1 106 ? -17.732 6.353 -1.206 1.00 66.19 106 ASN A N 1
ATOM 885 C CA . ASN A 1 106 ? -17.263 5.088 -1.769 1.00 66.19 106 ASN A CA 1
ATOM 886 C C . ASN A 1 106 ? -15.757 5.137 -2.096 1.00 66.19 106 ASN A C 1
ATOM 888 O O . ASN A 1 106 ? -15.301 5.992 -2.862 1.00 66.19 106 ASN A O 1
ATOM 892 N N . LEU A 1 107 ? -14.983 4.202 -1.543 1.00 65.00 107 LEU A N 1
ATOM 893 C CA . LEU A 1 107 ? -13.517 4.220 -1.609 1.00 65.00 107 LEU A CA 1
ATOM 894 C C . LEU A 1 107 ? -12.927 3.545 -2.832 1.00 65.00 107 LEU A C 1
ATOM 896 O O . LEU A 1 107 ? -11.710 3.617 -3.012 1.00 65.00 107 LEU A O 1
ATOM 900 N N . ASN A 1 108 ? -13.741 2.977 -3.732 1.00 56.66 108 ASN A N 1
ATOM 901 C CA . ASN A 1 108 ? -13.215 2.600 -5.051 1.00 56.66 108 ASN A CA 1
ATOM 902 C C . ASN A 1 108 ? -12.604 3.807 -5.782 1.00 56.66 108 ASN A C 1
ATOM 904 O O . ASN A 1 108 ? -11.859 3.623 -6.742 1.00 56.66 108 ASN A O 1
ATOM 908 N N . CYS A 1 109 ? -12.887 5.031 -5.324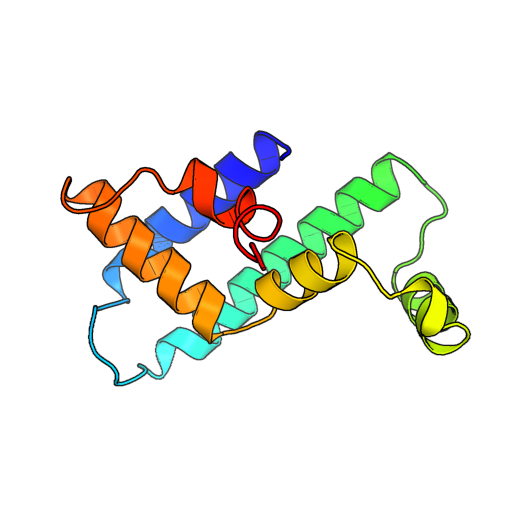 1.00 48.34 109 CYS A N 1
ATOM 909 C CA . CYS A 1 109 ? -12.299 6.255 -5.838 1.00 48.34 109 CYS A CA 1
ATOM 910 C C . CYS A 1 109 ? -10.951 6.635 -5.190 1.00 48.34 109 CYS A C 1
ATOM 912 O O . CYS A 1 109 ? -10.211 7.401 -5.798 1.00 48.34 109 CYS A O 1
ATOM 914 N N . LEU A 1 110 ? -10.584 6.126 -4.004 1.00 52.31 110 LEU A N 1
ATOM 915 C CA . LEU A 1 110 ? -9.460 6.688 -3.230 1.00 52.31 110 LEU A CA 1
ATOM 916 C C . LEU A 1 110 ? -8.108 6.521 -3.946 1.00 52.31 110 LEU A C 1
ATOM 918 O O . LEU A 1 110 ? -7.313 7.451 -3.995 1.00 52.31 110 LEU A O 1
ATOM 922 N N . LEU A 1 111 ? -7.895 5.385 -4.616 1.00 52.69 111 LEU A N 1
ATOM 923 C CA . LEU A 1 111 ? -6.714 5.170 -5.464 1.00 52.69 111 LEU A CA 1
ATOM 924 C C . LEU A 1 111 ? -6.846 5.733 -6.886 1.00 52.69 111 LEU A C 1
ATOM 926 O O . LEU A 1 111 ? -5.877 5.751 -7.638 1.00 52.69 111 LEU A O 1
ATOM 930 N N . SER A 1 112 ? -8.038 6.175 -7.283 1.00 42.53 112 SER A N 1
ATOM 931 C CA . SER A 1 112 ? -8.250 6.895 -8.543 1.00 42.53 112 SER A CA 1
ATOM 932 C C . SER A 1 112 ? -8.050 8.406 -8.394 1.00 42.53 112 SER A C 1
ATOM 934 O O . SER A 1 112 ? -7.963 9.100 -9.403 1.00 42.53 112 SER A O 1
ATOM 936 N N . VAL A 1 113 ? -7.948 8.915 -7.161 1.00 39.06 113 VAL A N 1
ATOM 937 C CA . VAL A 1 113 ? -7.888 10.345 -6.833 1.00 39.06 113 VAL A CA 1
ATOM 938 C C . VAL A 1 113 ? -6.582 10.656 -6.094 1.00 39.06 113 VAL A C 1
ATOM 940 O O . VAL A 1 113 ? -6.572 11.185 -4.993 1.00 39.06 113 VAL A O 1
ATOM 943 N N . SER A 1 114 ? -5.446 10.362 -6.721 1.00 42.06 114 SER A N 1
ATOM 944 C CA . SER A 1 114 ? -4.193 11.083 -6.423 1.00 42.06 114 SER A CA 1
ATOM 945 C C . SER A 1 114 ? -3.799 12.030 -7.564 1.00 42.06 114 SER A C 1
ATOM 947 O O . SER A 1 114 ? -2.963 12.904 -7.374 1.00 42.06 114 SER A O 1
ATOM 949 N N . SER A 1 115 ? -4.471 11.945 -8.720 1.00 38.84 115 SER A N 1
ATOM 950 C CA . SER A 1 115 ? -4.236 12.815 -9.883 1.00 38.84 115 SER A CA 1
ATOM 951 C C . SER A 1 115 ? -5.257 13.952 -10.057 1.00 38.84 115 SER A C 1
ATOM 953 O O . SER A 1 115 ? -5.129 14.738 -10.991 1.00 38.84 115 SER A O 1
ATOM 955 N N . ALA A 1 116 ? -6.273 14.082 -9.190 1.00 36.97 116 ALA A N 1
ATOM 956 C CA . ALA A 1 116 ? -7.410 14.976 -9.466 1.00 36.97 116 ALA A CA 1
ATOM 957 C C . ALA A 1 116 ? -7.600 16.178 -8.523 1.00 36.97 116 ALA A C 1
ATOM 959 O O . ALA A 1 116 ? -8.548 16.930 -8.732 1.00 36.97 116 ALA A O 1
ATOM 960 N N . ASN A 1 117 ? -6.721 16.437 -7.546 1.00 37.19 117 ASN A N 1
ATOM 961 C CA . ASN A 1 117 ? -6.810 17.672 -6.748 1.00 37.19 117 ASN A CA 1
ATOM 962 C C . ASN A 1 117 ? -5.440 18.254 -6.362 1.00 37.19 117 ASN A C 1
ATOM 964 O O . ASN A 1 117 ? -5.075 18.355 -5.197 1.00 37.19 117 ASN A O 1
ATOM 968 N N . ARG A 1 118 ? -4.708 18.735 -7.368 1.00 35.22 118 ARG A N 1
ATOM 969 C CA . ARG A 1 118 ? -3.899 19.954 -7.229 1.00 35.22 118 ARG A 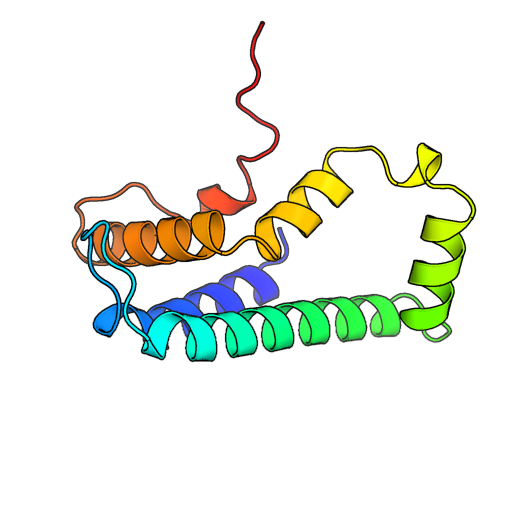CA 1
ATOM 970 C C . ARG A 1 118 ? -4.345 20.936 -8.311 1.00 35.22 118 ARG A C 1
ATOM 972 O O . ARG A 1 118 ? -3.735 21.038 -9.368 1.00 35.22 118 ARG A O 1
ATOM 979 N N . LYS A 1 119 ? -5.483 21.602 -8.083 1.00 32.06 119 LYS A N 1
ATOM 980 C CA . LYS A 1 119 ? -5.829 22.818 -8.827 1.00 32.06 119 LYS A CA 1
ATOM 981 C C . LYS A 1 119 ? -5.161 23.999 -8.123 1.00 32.06 119 LYS A C 1
ATOM 983 O O . LYS A 1 119 ? -5.463 24.218 -6.957 1.00 32.06 119 LYS A O 1
ATOM 988 N N . GLN A 1 120 ? -4.256 24.629 -8.879 1.00 32.12 120 GLN A N 1
ATOM 989 C CA . GLN A 1 120 ? -3.781 26.025 -8.865 1.00 32.12 120 GLN A CA 1
ATOM 990 C C . GLN A 1 120 ? -3.831 26.805 -7.552 1.00 32.12 120 GLN A C 1
ATOM 992 O O . GLN A 1 120 ? -4.947 27.088 -7.070 1.00 32.12 120 GLN A O 1
#

Organism: Batrachochytrium dendrobatidis (strain JEL423) (NCBI:txid403673)

Sequence (120 aa):
MDDKFIALQQAFLSKHCNVFDESDENKLEYTAIFQQYNQYIESYLCKRLKVRLPWFSMPDFLQMIKQRPDQAEGDVFDMLHSLGEFIEFKDLMIGYIREKEGRGPNLNCLLSVSSANRKQ

Foldseek 3Di:
DDPVVVVVVLVLLVVCLVVADPDPDDDPVLVVSLVVQVVVVVVVVVVVCCVVPVPDDPVVVVVVCVVCVVVCDDPVNVLVVLSNDSVSVNVLSNQSVCVVVVNHDDCVCVSVPPPPPPDD